Protein AF-0000000069625398 (afdb_homodimer)

Sequence (184 aa):
MGTFLSWNCRGIRSKLQDLKGLINIFNPVCIELEETFLSSTIPLKLRVRKDTATGSNHSGGVCILTSNLYPSTPLTLHTSLQAVAVQVHAELMGTFLSWNCRGIRSKLQDLKGLINIFNPVCIELEETFLSSTIPLKLRVRKDTATGSNHSGGVCILTSNLYPSTPLTLHTSLQAVAVQVHAEL

pLDDT: mean 90.36, std 9.61, range [57.0, 98.0]

Foldseek 3Di:
DFDEEEDADQACPVPVVVVVVVCVVRVGQKYKYKQNLDPDDDPDPWQDKDDDPDPRSRGIIITMDGDPVWDKHWDDDPDPDRDTDMDTDDPD/DFDEEEDADQACQVPVVVVVVVCVPRVGQKYKYKQNLDDDDDPDDWQDKDDDPDPRSRGIIITMDGDPVWDKHWDDDPDPDRDTDMDTDDPD

Solvent-accessible surface area (backbone atoms only — not comparable to full-atom values): 9993 Å² total; per-residue (Å²): 92,37,31,39,35,38,30,54,54,74,35,40,82,89,36,51,66,59,49,50,49,51,43,70,73,59,60,38,44,32,39,31,40,24,25,36,30,56,82,65,91,64,101,60,78,64,64,42,71,44,63,50,83,60,88,50,54,82,41,42,22,32,34,33,33,58,33,88,88,37,58,64,43,70,48,88,69,96,62,89,60,55,52,49,38,34,36,35,50,32,84,35,92,38,30,42,34,38,30,54,54,72,35,41,82,89,36,53,66,59,48,50,49,50,43,70,74,59,59,38,45,31,39,31,39,24,26,34,31,57,82,66,92,65,102,60,79,62,64,42,72,46,65,49,82,58,88,50,54,82,41,42,23,32,37,33,34,60,33,86,88,37,56,65,44,70,49,88,70,95,62,89,61,56,53,51,39,32,36,34,50,34,83,36

Radius of gyration: 14.89 Å; Cα contacts (8 Å, |Δi|>4): 451; chains: 2; bounding box: 36×39×36 Å

Organism: Araneus ventricosus (NCBI:txid182803)

Structure (mmCIF, N/CA/C/O backbone):
data_AF-0000000069625398-model_v1
#
loop_
_entity.id
_entity.type
_entity.pdbx_description
1 polymer 'Endonuclease/exonuclease/phosphatase domain-containing protein'
#
loop_
_atom_site.group_PDB
_atom_site.id
_atom_site.type_symbol
_atom_site.label_atom_id
_atom_site.label_alt_id
_atom_site.label_comp_id
_atom_site.l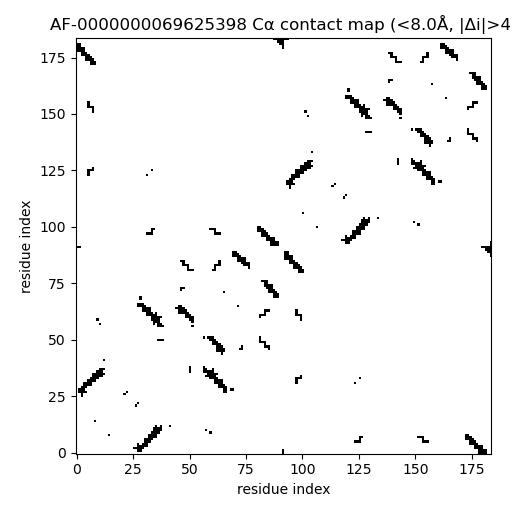abel_asym_id
_atom_site.label_entity_id
_atom_site.label_seq_id
_atom_site.pdbx_PDB_ins_code
_atom_site.Cartn_x
_atom_site.Cartn_y
_atom_site.Cartn_z
_atom_site.occupancy
_atom_site.B_iso_or_equiv
_atom_site.auth_seq_id
_atom_site.auth_comp_id
_atom_site.auth_asym_id
_atom_site.auth_atom_id
_atom_site.pdbx_PDB_model_num
ATOM 1 N N . MET A 1 1 ? 12.102 -14.094 -3.48 1 83.69 1 MET A N 1
ATOM 2 C CA . MET A 1 1 ? 11.492 -13.359 -2.375 1 83.69 1 MET A CA 1
ATOM 3 C C . MET A 1 1 ? 11.445 -11.859 -2.674 1 83.69 1 MET A C 1
ATOM 5 O O . MET A 1 1 ? 12.383 -11.312 -3.254 1 83.69 1 MET A O 1
ATOM 9 N N . GLY A 1 2 ? 10.242 -11.273 -2.502 1 91.56 2 GLY A N 1
ATOM 10 C CA . GLY A 1 2 ? 10.102 -9.859 -2.799 1 91.56 2 GLY A CA 1
ATOM 11 C C . GLY A 1 2 ? 9.555 -9.055 -1.636 1 91.56 2 GLY A C 1
ATOM 12 O O . GLY A 1 2 ? 8.68 -9.531 -0.905 1 91.56 2 GLY A O 1
ATOM 13 N N . THR A 1 3 ? 10.156 -7.879 -1.388 1 94.81 3 THR A N 1
ATOM 14 C CA . THR A 1 3 ? 9.719 -6.984 -0.323 1 94.81 3 THR A CA 1
ATOM 15 C C . THR A 1 3 ? 8.656 -6.016 -0.836 1 94.81 3 THR A C 1
ATOM 17 O O . THR A 1 3 ? 8.797 -5.441 -1.918 1 94.81 3 THR A O 1
ATOM 20 N N . PHE A 1 4 ? 7.629 -5.875 -0.03 1 95.94 4 PHE A N 1
ATOM 21 C CA . PHE A 1 4 ? 6.547 -4.945 -0.327 1 95.94 4 PHE A CA 1
ATOM 22 C C . PHE A 1 4 ? 6.316 -3.994 0.841 1 95.94 4 PHE A C 1
ATOM 24 O O . PHE A 1 4 ? 6.121 -4.434 1.977 1 95.94 4 PHE A O 1
ATOM 31 N N . LEU A 1 5 ? 6.316 -2.732 0.54 1 97.62 5 LEU A N 1
ATOM 32 C CA . LEU A 1 5 ? 6.277 -1.719 1.59 1 97.62 5 LEU A CA 1
ATOM 33 C C . LEU A 1 5 ? 5.062 -0.814 1.431 1 97.62 5 LEU A C 1
ATOM 35 O O . LEU A 1 5 ? 4.691 -0.456 0.31 1 97.62 5 LEU A O 1
ATOM 39 N N . SER A 1 6 ? 4.367 -0.478 2.51 1 97.5 6 SER A N 1
ATOM 40 C CA . SER A 1 6 ? 3.273 0.487 2.576 1 97.5 6 SER A CA 1
ATOM 41 C C . SER A 1 6 ? 3.623 1.657 3.488 1 97.5 6 SER A C 1
ATOM 43 O O . SER A 1 6 ? 4.133 1.46 4.594 1 97.5 6 SER A O 1
ATOM 45 N N . TRP A 1 7 ? 3.359 2.879 2.996 1 96.94 7 TRP A N 1
ATOM 46 C CA . TRP A 1 7 ? 3.711 4.055 3.783 1 96.94 7 TRP A CA 1
ATOM 47 C C . TRP A 1 7 ? 2.658 5.148 3.623 1 96.94 7 TRP A C 1
ATOM 49 O O . TRP A 1 7 ? 2.414 5.629 2.514 1 96.94 7 TRP A O 1
ATOM 59 N N . ASN A 1 8 ? 1.952 5.473 4.703 1 95.06 8 ASN A N 1
ATOM 60 C CA . A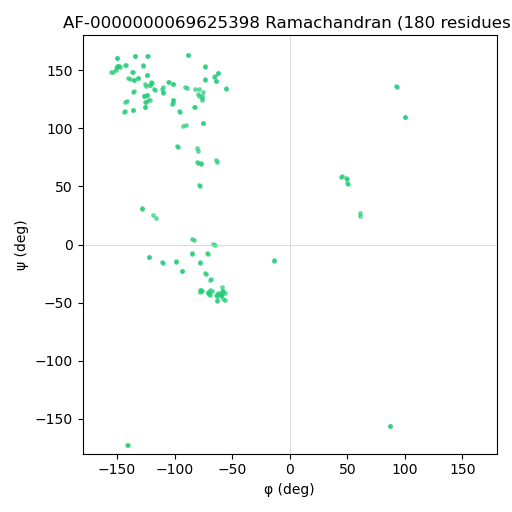SN A 1 8 ? 1.208 6.73 4.734 1 95.06 8 ASN A CA 1
ATOM 61 C C . ASN A 1 8 ? 2.133 7.926 4.945 1 95.06 8 ASN A C 1
ATOM 63 O O . ASN A 1 8 ? 2.51 8.227 6.078 1 95.06 8 ASN A O 1
ATOM 67 N N . CYS A 1 9 ? 2.389 8.664 3.912 1 95 9 CYS A N 1
ATOM 68 C CA . CYS A 1 9 ? 3.498 9.609 3.969 1 95 9 CYS A CA 1
ATOM 69 C C . CYS A 1 9 ? 3.002 11.016 4.289 1 95 9 CYS A C 1
ATOM 71 O O . CYS A 1 9 ? 3.793 11.891 4.641 1 95 9 CYS A O 1
ATOM 73 N N . ARG A 1 10 ? 1.76 11.32 4.199 1 91.38 10 ARG A N 1
ATOM 74 C CA . ARG A 1 10 ? 1.198 12.633 4.496 1 91.38 10 ARG A CA 1
ATOM 75 C C . ARG A 1 10 ? 1.977 13.734 3.787 1 91.38 10 ARG A C 1
ATOM 77 O O . ARG A 1 10 ? 2.41 14.703 4.418 1 91.38 10 ARG A O 1
ATOM 84 N N . GLY A 1 11 ? 2.045 13.602 2.57 1 93.31 11 GLY A N 1
ATOM 85 C CA . GLY A 1 11 ? 2.791 14.539 1.746 1 93.31 11 GLY A CA 1
ATOM 86 C C . GLY A 1 11 ? 4.16 14.023 1.346 1 93.31 11 GLY A C 1
ATOM 87 O O . GLY A 1 11 ? 5.102 14.062 2.143 1 93.31 11 GLY A O 1
ATOM 88 N N . ILE A 1 12 ? 4.375 13.695 0.084 1 94.81 12 ILE A N 1
ATOM 89 C CA . ILE A 1 12 ? 5.574 12.977 -0.331 1 94.81 12 ILE A CA 1
ATOM 90 C C . ILE A 1 12 ? 6.648 13.977 -0.764 1 94.81 12 ILE A C 1
ATOM 92 O O . ILE A 1 12 ? 7.844 13.672 -0.701 1 94.81 12 ILE A O 1
ATOM 96 N N . ARG A 1 13 ? 6.289 15.133 -1.139 1 93.12 13 ARG A N 1
ATOM 97 C CA . ARG A 1 13 ? 7.234 16.062 -1.732 1 93.12 13 ARG A CA 1
ATOM 98 C C . ARG A 1 13 ? 8.344 16.422 -0.747 1 93.12 13 ARG A C 1
ATOM 100 O O . ARG A 1 13 ? 9.5 16.562 -1.134 1 93.12 13 ARG A O 1
ATOM 107 N N . SER A 1 14 ? 7.977 16.641 0.436 1 93.56 14 SER A N 1
ATOM 108 C CA . SER A 1 14 ? 8.969 17.031 1.429 1 93.56 14 SER A CA 1
ATOM 109 C C . SER A 1 14 ? 9.688 15.828 2.016 1 93.56 14 SER A C 1
ATOM 111 O O . SER A 1 14 ? 10.531 15.977 2.9 1 93.56 14 SER A O 1
ATOM 113 N N . LYS A 1 15 ? 9.391 14.688 1.511 1 96.5 15 LYS A N 1
ATOM 114 C CA . LYS A 1 15 ? 9.906 13.484 2.15 1 96.5 15 LYS A CA 1
ATOM 115 C C . LYS A 1 15 ? 10.609 12.578 1.139 1 96.5 15 LYS A C 1
ATOM 117 O O . LYS A 1 15 ? 10.578 11.352 1.268 1 96.5 15 LYS A O 1
ATOM 122 N N . LEU A 1 16 ? 11.164 13.125 0.207 1 95.62 16 LEU A N 1
ATOM 123 C CA . LEU A 1 16 ? 11.812 12.367 -0.854 1 95.62 16 LEU A CA 1
ATOM 124 C C . LEU A 1 16 ? 13.062 11.672 -0.332 1 95.62 16 LEU A C 1
ATOM 126 O O . LEU A 1 16 ? 13.414 10.578 -0.794 1 95.62 16 LEU A O 1
ATOM 130 N N . GLN A 1 17 ? 13.688 12.289 0.643 1 96.94 17 GLN A N 1
ATOM 131 C CA . GLN A 1 17 ? 14.867 11.641 1.219 1 96.94 17 GLN A CA 1
ATOM 132 C C . GLN A 1 17 ? 14.469 10.414 2.031 1 96.94 17 GLN A C 1
ATOM 134 O O . GLN A 1 17 ? 15.172 9.398 2.01 1 96.94 17 GLN A O 1
ATOM 139 N N . ASP A 1 18 ? 13.438 10.531 2.746 1 97.44 18 ASP A N 1
ATOM 140 C CA . ASP A 1 18 ? 12.914 9.375 3.461 1 97.44 18 ASP A CA 1
ATOM 141 C C . ASP A 1 18 ? 12.57 8.242 2.494 1 97.44 18 ASP A C 1
ATOM 143 O O . ASP A 1 18 ? 12.883 7.078 2.76 1 97.44 18 ASP A O 1
ATOM 147 N N . LEU A 1 19 ? 12.023 8.602 1.406 1 97.19 19 LEU A N 1
ATOM 148 C CA . LEU A 1 19 ? 11.672 7.613 0.394 1 97.19 19 LEU A CA 1
ATOM 149 C C . LEU A 1 19 ? 12.914 6.914 -0.14 1 97.19 19 LEU A C 1
ATOM 151 O O . LEU A 1 19 ? 12.961 5.684 -0.216 1 97.19 19 LEU A O 1
ATOM 155 N N . LYS A 1 20 ? 13.82 7.703 -0.455 1 96.44 20 LYS A N 1
ATOM 156 C CA . LYS A 1 20 ? 15.07 7.141 -0.951 1 96.44 20 LYS A CA 1
ATOM 157 C C . LYS A 1 20 ? 15.703 6.211 0.08 1 96.44 20 LYS A C 1
ATOM 159 O O . LYS A 1 20 ? 16.25 5.16 -0.273 1 96.44 20 LYS A O 1
ATOM 164 N N . GLY A 1 21 ? 15.688 6.609 1.31 1 96.81 21 GLY A N 1
ATOM 165 C CA . GLY A 1 21 ? 16.188 5.758 2.377 1 96.81 21 GLY A CA 1
ATOM 166 C C . GLY A 1 21 ? 15.508 4.41 2.443 1 96.81 21 GLY A C 1
ATOM 167 O O . GLY A 1 21 ? 16.172 3.375 2.559 1 96.81 21 GLY A O 1
ATOM 168 N N . LEU A 1 22 ? 14.203 4.441 2.385 1 96.81 22 LEU A N 1
ATOM 169 C CA . LEU A 1 22 ? 13.438 3.201 2.406 1 96.81 22 LEU A CA 1
ATOM 170 C C . LEU A 1 22 ? 13.82 2.305 1.234 1 96.81 22 LEU A C 1
ATOM 172 O O . LEU A 1 22 ? 13.992 1.094 1.402 1 96.81 22 LEU A O 1
ATOM 176 N N . ILE A 1 23 ? 13.945 2.873 0.081 1 96.25 23 ILE A N 1
ATOM 177 C CA . ILE A 1 23 ? 14.281 2.123 -1.124 1 96.25 23 ILE A CA 1
ATOM 178 C C . ILE A 1 23 ? 15.672 1.501 -0.975 1 96.25 23 ILE A C 1
ATOM 180 O O . ILE A 1 23 ? 15.867 0.32 -1.272 1 96.25 23 ILE A O 1
ATOM 184 N N . ASN A 1 24 ? 16.531 2.275 -0.497 1 96.38 24 ASN A N 1
ATOM 185 C CA . ASN A 1 24 ? 17.922 1.81 -0.386 1 96.38 24 ASN A CA 1
ATOM 186 C C . ASN A 1 24 ? 18.047 0.7 0.653 1 96.38 24 ASN A C 1
ATOM 188 O O . ASN A 1 24 ? 18.812 -0.245 0.462 1 96.38 24 ASN A O 1
ATOM 192 N N . ILE A 1 25 ? 17.375 0.826 1.71 1 95.88 25 ILE A N 1
ATOM 193 C CA . ILE A 1 25 ? 17.516 -0.106 2.824 1 95.88 25 ILE A CA 1
ATOM 194 C C . ILE A 1 25 ? 16.797 -1.408 2.504 1 95.88 25 ILE A C 1
ATOM 196 O O . ILE A 1 25 ? 17.312 -2.498 2.771 1 95.88 25 ILE A O 1
ATOM 200 N N . PHE A 1 26 ? 15.656 -1.334 1.896 1 95.5 26 PHE A N 1
ATOM 201 C CA . PHE A 1 26 ? 14.805 -2.518 1.825 1 95.5 26 PHE A CA 1
ATOM 202 C C . PHE A 1 26 ? 14.742 -3.053 0.399 1 95.5 26 PHE A C 1
ATOM 204 O O . PHE A 1 26 ? 14.297 -4.18 0.173 1 95.5 26 PHE A O 1
ATOM 211 N N . ASN A 1 27 ? 15.141 -2.299 -0.61 1 95 27 ASN A N 1
ATOM 212 C CA . ASN A 1 27 ? 15.109 -2.686 -2.016 1 95 27 ASN A CA 1
ATOM 213 C C . ASN A 1 27 ? 13.789 -3.35 -2.389 1 95 27 ASN A C 1
ATOM 215 O O . ASN A 1 27 ? 13.773 -4.469 -2.906 1 95 27 ASN A O 1
ATOM 219 N N . PRO A 1 28 ? 12.719 -2.641 -2.191 1 96 28 PRO A N 1
ATOM 220 C CA . PRO A 1 28 ? 11.406 -3.273 -2.369 1 96 28 PRO A CA 1
ATOM 221 C C . PRO A 1 28 ? 11.055 -3.504 -3.836 1 96 28 PRO A C 1
ATOM 223 O O . PRO A 1 28 ? 11.523 -2.768 -4.711 1 96 28 PRO A O 1
ATOM 226 N N . VAL A 1 29 ? 10.234 -4.527 -4.004 1 94.31 29 VAL A N 1
ATOM 227 C CA . VAL A 1 29 ? 9.641 -4.754 -5.316 1 94.31 29 VAL A CA 1
ATOM 228 C C . VAL A 1 29 ? 8.641 -3.643 -5.629 1 94.31 29 VAL A C 1
ATOM 230 O O . VAL A 1 29 ? 8.641 -3.092 -6.73 1 94.31 29 VAL A O 1
ATOM 233 N N . CYS A 1 30 ? 7.832 -3.322 -4.59 1 94.69 30 CYS A N 1
ATOM 234 C CA . CYS A 1 30 ? 6.816 -2.279 -4.688 1 94.69 30 CYS A CA 1
ATOM 235 C C . CYS A 1 30 ? 6.773 -1.438 -3.418 1 94.69 30 CYS A C 1
ATOM 237 O O . CYS A 1 30 ? 6.934 -1.964 -2.314 1 94.69 30 CYS A O 1
ATOM 239 N N . ILE A 1 31 ? 6.559 -0.188 -3.598 1 97.19 31 ILE A N 1
ATOM 240 C CA . ILE A 1 31 ? 6.219 0.705 -2.494 1 97.19 31 ILE A CA 1
ATOM 241 C C . ILE A 1 31 ? 4.875 1.373 -2.768 1 97.19 31 ILE A C 1
ATOM 243 O O . ILE A 1 31 ? 4.68 1.985 -3.82 1 97.19 31 ILE A O 1
ATOM 247 N N . GLU A 1 32 ? 4.016 1.211 -1.852 1 97.12 32 GLU A N 1
ATOM 248 C CA . GLU A 1 32 ? 2.717 1.87 -1.925 1 97.12 32 GLU A CA 1
ATOM 249 C C . GLU A 1 32 ? 2.666 3.094 -1.015 1 97.12 32 GLU A C 1
ATOM 251 O O . GLU A 1 32 ? 2.889 2.984 0.193 1 97.12 32 GLU A O 1
ATOM 256 N N . LEU A 1 33 ? 2.418 4.188 -1.577 1 96.19 33 LEU A N 1
ATOM 257 C CA . LEU A 1 33 ? 2.35 5.453 -0.854 1 96.19 33 LEU A CA 1
ATOM 258 C C . LEU A 1 33 ? 0.916 5.969 -0.792 1 96.19 33 LEU A C 1
ATOM 260 O O . LEU A 1 33 ? 0.193 5.926 -1.79 1 96.19 33 LEU A O 1
ATOM 264 N N . GLU A 1 34 ? 0.512 6.41 0.328 1 93.88 34 GLU A N 1
ATOM 265 C CA . GLU A 1 34 ? -0.788 7.059 0.485 1 93.88 34 GLU A CA 1
ATOM 266 C C . GLU A 1 34 ? -0.644 8.453 1.091 1 93.88 34 GLU A C 1
ATOM 268 O O . GLU A 1 34 ? 0.386 8.766 1.688 1 93.88 34 GLU A O 1
ATOM 273 N N . GLU A 1 35 ? -1.723 9.281 0.929 1 92.19 35 GLU A N 1
ATOM 274 C CA . GLU A 1 35 ? -1.695 10.703 1.274 1 92.19 35 GLU A CA 1
ATOM 275 C C . GLU A 1 35 ? -0.484 11.398 0.659 1 92.19 35 GLU A C 1
ATOM 277 O O . GLU A 1 35 ? 0.277 12.062 1.36 1 92.19 35 GLU A O 1
ATOM 282 N N . THR A 1 36 ? -0.359 11.211 -0.577 1 93.25 36 THR A N 1
ATOM 283 C CA . THR A 1 36 ? 0.788 11.781 -1.274 1 93.25 36 THR A CA 1
ATOM 284 C C . THR A 1 36 ? 0.64 13.289 -1.411 1 93.25 36 THR A C 1
ATOM 286 O O . THR A 1 36 ? 1.635 14.008 -1.533 1 93.25 36 THR A O 1
ATOM 289 N N . PHE A 1 37 ? -0.609 13.812 -1.398 1 90.25 37 PHE A N 1
ATOM 290 C CA . PHE A 1 37 ? -0.948 15.227 -1.514 1 90.25 37 PHE A CA 1
ATOM 291 C C . PHE A 1 37 ? -0.463 15.789 -2.844 1 90.25 37 PHE A C 1
ATOM 293 O O . PHE A 1 37 ? -0.166 16.984 -2.945 1 90.25 37 PHE A O 1
ATOM 300 N N . LEU A 1 38 ? -0.334 14.898 -3.779 1 87.81 38 LEU A N 1
ATOM 301 C CA . LEU A 1 38 ? 0.169 15.336 -5.078 1 87.81 38 LEU A CA 1
ATOM 302 C C . LEU A 1 38 ? -0.934 16 -5.891 1 87.81 38 LEU A C 1
ATOM 304 O O . LEU A 1 38 ? -2.086 15.562 -5.863 1 87.81 38 LEU A O 1
ATOM 308 N N . SER A 1 39 ? -0.653 17.125 -6.477 1 81.56 39 SER A N 1
ATOM 309 C CA . SER A 1 39 ? -1.566 17.797 -7.395 1 81.56 39 SER A CA 1
ATOM 310 C C . SER A 1 39 ? -0.921 18.016 -8.758 1 81.56 39 SER A C 1
ATOM 312 O O . SER A 1 39 ? -1.577 18.469 -9.695 1 81.56 39 SER A O 1
ATOM 314 N N . SER A 1 40 ? 0.321 17.781 -8.797 1 81.88 40 SER A N 1
ATOM 315 C CA . SER A 1 40 ? 1.076 17.969 -10.031 1 81.88 40 SER A CA 1
ATOM 316 C C . SER A 1 40 ? 2.131 16.875 -10.203 1 81.88 40 SER A C 1
ATOM 318 O O . SER A 1 40 ? 2.178 15.922 -9.43 1 81.88 40 SER A O 1
ATOM 320 N N . THR A 1 41 ? 2.943 17.125 -11.242 1 82 41 THR A N 1
ATOM 321 C CA . THR A 1 41 ? 3.984 16.141 -11.547 1 82 41 THR A CA 1
ATOM 322 C C . THR A 1 41 ? 5.105 16.219 -10.516 1 82 41 THR A C 1
ATOM 324 O O . THR A 1 41 ? 5.344 17.266 -9.922 1 82 41 THR A O 1
ATOM 327 N N . ILE A 1 42 ? 5.559 15.047 -10.219 1 84.38 42 ILE A N 1
ATOM 328 C CA . ILE A 1 42 ? 6.727 14.922 -9.352 1 84.38 42 ILE A CA 1
ATOM 329 C C . ILE A 1 42 ? 7.773 14.039 -10.023 1 84.38 42 ILE A C 1
ATOM 331 O O . ILE A 1 42 ? 7.441 13.203 -10.867 1 84.38 42 ILE A O 1
ATOM 335 N N . PRO A 1 43 ? 9.047 14.258 -9.648 1 84.25 43 PRO A N 1
ATOM 336 C CA . PRO A 1 43 ? 10.109 13.453 -10.266 1 84.25 43 PRO A CA 1
ATOM 337 C C . PRO A 1 43 ? 10.195 12.047 -9.68 1 84.25 43 PRO A C 1
ATOM 339 O O . PRO A 1 43 ? 11.25 11.656 -9.172 1 84.25 43 PRO A O 1
ATOM 342 N N . LEU A 1 44 ? 9.211 11.383 -9.594 1 87.69 44 LEU A N 1
ATOM 343 C CA . LEU A 1 44 ? 9.156 9.984 -9.195 1 87.69 44 LEU A CA 1
ATOM 344 C C . LEU A 1 44 ? 8.57 9.125 -10.312 1 87.69 44 LEU A C 1
ATOM 346 O O . LEU A 1 44 ? 7.703 9.578 -11.055 1 87.69 44 LEU A O 1
ATOM 350 N N . LYS A 1 45 ? 9.211 7.949 -10.469 1 88.31 45 LYS A N 1
ATOM 351 C CA . LYS A 1 45 ? 8.656 7.004 -11.43 1 88.31 45 LYS A CA 1
ATOM 352 C C . LYS A 1 45 ? 7.465 6.25 -10.844 1 88.31 45 LYS A C 1
ATOM 354 O O . LYS A 1 45 ? 7.598 5.105 -10.414 1 88.31 45 LYS A O 1
ATOM 359 N N . LEU A 1 46 ? 6.367 6.938 -10.891 1 89.81 46 LEU A N 1
ATOM 360 C CA . LEU A 1 46 ? 5.141 6.328 -10.391 1 89.81 46 LEU A CA 1
ATOM 361 C C . LEU A 1 46 ? 4.551 5.367 -11.414 1 89.81 46 LEU A C 1
ATOM 363 O O . LEU A 1 46 ? 4.328 5.746 -12.57 1 89.81 46 LEU A O 1
ATOM 367 N N . ARG A 1 47 ? 4.297 4.188 -10.977 1 93.44 47 ARG A N 1
ATOM 368 C CA . ARG A 1 47 ? 3.725 3.203 -11.883 1 93.44 47 ARG A CA 1
ATOM 369 C C . ARG A 1 47 ? 2.232 3.449 -12.086 1 93.44 47 ARG A C 1
ATOM 371 O O . ARG A 1 47 ? 1.717 3.291 -13.195 1 93.44 47 ARG A O 1
ATOM 378 N N . VAL A 1 48 ? 1.601 3.799 -11.039 1 96.31 48 VAL A N 1
ATOM 379 C CA . VAL A 1 48 ? 0.184 4.148 -11.062 1 96.31 48 VAL A CA 1
ATOM 380 C C . VAL A 1 48 ? -0.14 5.07 -9.891 1 96.31 48 VAL A C 1
ATOM 382 O O . VAL A 1 48 ? 0.509 5 -8.844 1 96.31 48 VAL A O 1
ATOM 385 N N . ARG A 1 49 ? -1.087 5.93 -10.133 1 93.75 49 ARG A N 1
ATOM 386 C CA . ARG A 1 49 ? -1.485 6.852 -9.07 1 93.75 49 ARG A CA 1
ATOM 387 C C . ARG A 1 49 ? -2.951 7.246 -9.211 1 93.75 49 ARG A C 1
ATOM 389 O O . ARG A 1 49 ? -3.521 7.16 -10.305 1 93.75 49 ARG A O 1
ATOM 396 N N . LYS A 1 50 ? -3.549 7.547 -8.18 1 93.5 50 LYS A N 1
ATOM 397 C CA . LYS A 1 50 ? -4.883 8.133 -8.109 1 93.5 50 LYS A CA 1
ATOM 398 C C . LYS A 1 50 ? -4.926 9.273 -7.09 1 93.5 50 LYS A C 1
ATOM 400 O O . LYS A 1 50 ? -4.742 9.047 -5.891 1 93.5 50 LYS A O 1
ATOM 405 N N . ASP A 1 51 ? -5.191 10.469 -7.656 1 89.44 51 ASP A N 1
ATOM 406 C CA . ASP A 1 51 ? -5.238 11.656 -6.805 1 89.44 51 ASP A CA 1
ATOM 407 C C . ASP A 1 51 ? -6.645 11.875 -6.246 1 89.44 51 ASP A C 1
ATOM 409 O O . ASP A 1 51 ? -7.609 11.266 -6.723 1 89.44 51 ASP A O 1
ATOM 413 N N . THR A 1 52 ? -6.68 12.734 -5.16 1 82.81 52 THR A N 1
ATOM 414 C CA . THR A 1 52 ? -7.996 13.125 -4.664 1 82.81 52 THR A CA 1
ATOM 415 C C . THR A 1 52 ? -8.625 14.172 -5.586 1 82.81 52 THR A C 1
ATOM 417 O O . THR A 1 52 ? -7.926 14.984 -6.18 1 82.81 52 THR A O 1
ATOM 420 N N . ALA A 1 53 ? -9.875 13.781 -5.996 1 69.94 53 ALA A N 1
ATOM 421 C CA . ALA A 1 53 ? -10.578 14.719 -6.871 1 69.94 53 ALA A CA 1
ATOM 422 C C . ALA A 1 53 ? -10.703 16.094 -6.215 1 69.94 53 ALA A C 1
ATOM 424 O O . ALA A 1 53 ? -10.734 17.109 -6.902 1 69.94 53 ALA A O 1
ATOM 425 N N . THR A 1 54 ? -11.023 15.984 -4.918 1 59.97 54 THR A N 1
ATOM 426 C CA . THR A 1 54 ? -11.492 17.266 -4.391 1 59.97 54 THR A CA 1
ATOM 427 C C . THR A 1 54 ? -10.328 18.219 -4.164 1 59.97 54 THR A C 1
ATOM 429 O O . THR A 1 54 ? -9.188 17.781 -3.975 1 59.97 54 THR A O 1
ATOM 432 N N . GLY A 1 55 ? -10.422 19.359 -4.605 1 57 55 GLY A N 1
ATOM 433 C CA . GLY A 1 55 ? -9.727 20.641 -4.496 1 57 55 GLY A CA 1
ATOM 434 C C . GLY A 1 55 ? -8.75 20.688 -3.34 1 57 55 GLY A C 1
ATOM 435 O O . GLY A 1 55 ? -8.031 21.672 -3.174 1 57 55 GLY A O 1
ATOM 436 N N . SER A 1 56 ? -8.922 19.656 -2.422 1 61.06 56 SER A N 1
ATOM 437 C CA . SER A 1 56 ? -7.965 19.875 -1.34 1 61.06 56 SER A CA 1
ATOM 438 C C . SER A 1 56 ? -6.664 19.125 -1.597 1 61.06 56 SER A C 1
ATOM 440 O O . SER A 1 56 ? -6.621 17.891 -1.486 1 61.06 56 SER A O 1
ATOM 442 N N . ASN A 1 57 ? -5.684 19.781 -2.021 1 63.22 57 ASN A N 1
ATOM 443 C CA . ASN A 1 57 ? -4.359 19.281 -2.373 1 63.22 57 ASN A CA 1
ATOM 444 C C . ASN A 1 57 ? -3.609 18.766 -1.147 1 63.22 57 ASN A C 1
ATOM 446 O O . ASN A 1 57 ? -2.504 18.234 -1.267 1 63.22 57 ASN A O 1
ATOM 450 N N . HIS A 1 58 ? -4.281 18.859 -0.02 1 72.06 58 HIS A N 1
ATOM 451 C CA . HIS A 1 58 ? -3.6 18.422 1.194 1 72.06 58 HIS A CA 1
ATOM 452 C C . HIS A 1 58 ? -4.312 17.219 1.823 1 72.06 58 HIS A C 1
ATOM 454 O O . HIS A 1 58 ? -4.414 17.141 3.049 1 72.06 58 HIS A O 1
ATOM 460 N N . SER A 1 59 ? -4.996 16.625 0.884 1 77.12 59 SER A N 1
ATOM 461 C CA . SER A 1 59 ? -5.676 15.461 1.449 1 77.12 59 SER A CA 1
ATOM 462 C C . SER A 1 59 ? -5.664 14.289 0.477 1 77.12 59 SER A C 1
ATOM 464 O O . SER A 1 59 ? -5.809 14.477 -0.733 1 77.12 59 SER A O 1
ATOM 466 N N . GLY A 1 60 ? -5.16 13.219 0.913 1 86.25 60 GLY A N 1
ATOM 467 C CA . GLY A 1 60 ? -5.363 11.969 0.198 1 86.25 60 GLY A CA 1
ATOM 468 C C . GLY A 1 60 ? -4.328 11.734 -0.889 1 86.25 60 GLY A C 1
ATOM 469 O O . GLY A 1 60 ? -3.17 12.125 -0.748 1 86.25 60 GLY A O 1
ATOM 470 N N . GLY A 1 61 ? -4.719 10.883 -1.918 1 92.44 61 GLY A N 1
ATOM 471 C CA . GLY A 1 61 ? -3.842 10.453 -2.998 1 92.44 61 GLY A CA 1
ATOM 472 C C . GLY A 1 61 ? -3.123 9.148 -2.701 1 92.44 61 GLY A C 1
ATOM 473 O O . GLY A 1 61 ? -2.65 8.938 -1.584 1 92.44 61 GLY A O 1
ATOM 474 N N . VAL A 1 62 ? -3.088 8.281 -3.701 1 95.38 62 VAL A N 1
ATOM 475 C CA . VAL A 1 62 ? -2.416 6.996 -3.586 1 95.38 62 VAL A CA 1
ATOM 476 C C . VAL A 1 62 ? -1.584 6.73 -4.84 1 95.38 62 VAL A C 1
ATOM 478 O O . VAL A 1 62 ? -1.962 7.145 -5.941 1 95.38 62 VAL A O 1
ATOM 481 N N . CYS A 1 63 ? -0.398 6.133 -4.621 1 96.06 63 CYS A N 1
ATOM 482 C CA . CYS A 1 63 ? 0.391 5.723 -5.777 1 96.06 63 CYS A CA 1
ATOM 483 C C . CYS A 1 63 ? 1.242 4.5 -5.453 1 96.06 63 CYS A C 1
ATOM 485 O O . CYS A 1 63 ? 1.423 4.156 -4.285 1 96.06 63 CYS A O 1
ATOM 487 N N . ILE A 1 64 ? 1.66 3.844 -6.492 1 97.56 64 ILE A N 1
ATOM 488 C CA . ILE A 1 64 ? 2.553 2.695 -6.371 1 97.56 64 ILE A CA 1
ATOM 489 C C . ILE A 1 64 ? 3.809 2.932 -7.207 1 97.56 64 ILE A C 1
ATOM 491 O O . ILE A 1 64 ? 3.721 3.324 -8.375 1 97.56 64 ILE A O 1
ATOM 495 N N . LEU A 1 65 ? 4.898 2.748 -6.559 1 96.81 65 LEU A N 1
ATOM 496 C CA . LEU A 1 65 ? 6.176 2.629 -7.258 1 96.81 65 LEU A CA 1
ATOM 497 C C . LEU A 1 65 ? 6.605 1.17 -7.355 1 96.81 65 LEU A C 1
ATOM 499 O O . LEU A 1 65 ? 6.461 0.409 -6.395 1 96.81 65 LEU A O 1
ATOM 503 N N . THR A 1 66 ? 7.121 0.794 -8.508 1 95.69 66 THR A N 1
ATOM 504 C CA . THR A 1 66 ? 7.637 -0.559 -8.672 1 95.69 66 THR A CA 1
ATOM 505 C C . THR A 1 66 ? 9.094 -0.527 -9.133 1 95.69 66 THR A C 1
ATOM 507 O O . THR A 1 66 ? 9.492 0.358 -9.891 1 95.69 66 THR A O 1
ATOM 510 N N . SER A 1 67 ? 9.805 -1.541 -8.633 1 94.5 67 SER A N 1
ATOM 511 C CA . SER A 1 67 ? 11.188 -1.689 -9.07 1 94.5 67 SER A CA 1
ATOM 512 C C . SER A 1 67 ? 11.266 -1.988 -10.562 1 94.5 67 SER A C 1
ATOM 514 O O . SER A 1 67 ? 10.477 -2.785 -11.086 1 94.5 67 SER A O 1
ATOM 516 N N . ASN A 1 68 ? 12.273 -1.376 -11.211 1 91.38 68 ASN A N 1
ATOM 517 C CA . ASN A 1 68 ? 12.484 -1.604 -12.633 1 91.38 68 ASN A CA 1
ATOM 518 C C . ASN A 1 68 ? 13.031 -3.002 -12.906 1 91.38 68 ASN A C 1
ATOM 520 O O . ASN A 1 68 ? 13.055 -3.457 -14.047 1 91.38 68 ASN A O 1
ATOM 524 N N . LEU A 1 69 ? 13.336 -3.656 -11.883 1 89.88 69 LEU A N 1
ATOM 525 C CA . LEU A 1 69 ? 13.883 -5 -12.031 1 89.88 69 LEU A CA 1
ATOM 526 C C . LEU A 1 69 ? 12.781 -6.008 -12.328 1 89.88 69 LEU A C 1
ATOM 528 O O . LEU A 1 69 ? 13.055 -7.129 -12.766 1 89.88 69 LEU A O 1
ATOM 532 N N . TYR A 1 70 ? 11.562 -5.555 -12.078 1 89 70 TYR A N 1
ATOM 533 C CA . TYR A 1 70 ? 10.43 -6.461 -12.258 1 89 70 TYR A CA 1
ATOM 534 C C . TYR A 1 70 ? 9.383 -5.855 -13.188 1 89 70 TYR A C 1
ATOM 536 O O . TYR A 1 70 ? 8.828 -4.793 -12.898 1 89 70 TYR A O 1
ATOM 544 N N . PRO A 1 71 ? 9.195 -6.594 -14.32 1 92.06 71 PRO A N 1
ATOM 545 C CA . PRO A 1 71 ? 8.117 -6.09 -15.172 1 92.06 71 PRO A CA 1
ATOM 546 C C . PRO A 1 71 ? 6.789 -5.973 -14.43 1 92.06 71 PRO A C 1
ATOM 548 O O . PRO A 1 71 ? 6.461 -6.832 -13.602 1 92.06 71 PRO A O 1
ATOM 551 N N . SER A 1 72 ? 6.145 -4.859 -14.617 1 94.25 72 SER A N 1
ATOM 552 C CA . SER A 1 72 ? 4.855 -4.637 -13.969 1 94.25 72 SER A CA 1
ATOM 553 C C . SER A 1 72 ? 3.895 -3.891 -14.891 1 94.25 72 SER A C 1
ATOM 555 O O . SER A 1 72 ? 4.328 -3.184 -15.805 1 94.25 72 SER A O 1
ATOM 557 N N . THR A 1 73 ? 2.623 -4.078 -14.672 1 95.38 73 THR A N 1
ATOM 558 C CA . THR A 1 73 ? 1.577 -3.42 -15.445 1 95.38 73 THR A CA 1
ATOM 559 C C . THR A 1 73 ? 0.477 -2.893 -14.531 1 95.38 73 THR A C 1
ATOM 561 O O . THR A 1 73 ? -0.008 -3.611 -13.648 1 95.38 73 THR A O 1
ATOM 564 N N . PRO A 1 74 ? 0.123 -1.637 -14.758 1 96.75 74 PRO A N 1
ATOM 565 C CA . PRO A 1 74 ? -1.016 -1.146 -13.977 1 96.75 74 PRO A CA 1
ATOM 566 C C . PRO A 1 74 ? -2.318 -1.863 -14.32 1 96.75 74 PRO A C 1
ATOM 568 O O . PRO A 1 74 ? -2.543 -2.225 -15.477 1 96.75 74 PRO A O 1
ATOM 571 N N . LEU A 1 75 ? -3.107 -2.035 -13.32 1 96.88 75 LEU A N 1
ATOM 572 C CA . LEU A 1 75 ? -4.445 -2.574 -13.531 1 96.88 75 LEU A CA 1
ATOM 573 C C . LEU A 1 75 ? -5.5 -1.48 -13.398 1 96.88 75 LEU A C 1
ATOM 575 O O . LEU A 1 75 ? -5.395 -0.614 -12.531 1 96.88 75 LEU A O 1
ATOM 579 N N . THR A 1 76 ? -6.473 -1.537 -14.258 1 95.19 76 THR A N 1
ATOM 580 C CA . THR A 1 76 ? -7.594 -0.61 -14.148 1 95.19 76 THR A CA 1
ATOM 581 C C . THR A 1 76 ? -8.617 -1.121 -13.141 1 95.19 76 THR A C 1
ATOM 583 O O . THR A 1 76 ? -9.133 -2.232 -13.281 1 95.19 76 THR A O 1
ATOM 586 N N . LEU A 1 77 ? -8.766 -0.257 -12.109 1 94.88 77 LEU A N 1
ATOM 587 C CA . LEU A 1 77 ? -9.805 -0.584 -11.148 1 94.88 77 LEU A CA 1
ATOM 588 C C . LEU A 1 77 ? -11.094 0.165 -11.469 1 94.88 77 LEU A C 1
ATOM 590 O O . LEU A 1 77 ? -11.078 1.384 -11.656 1 94.88 77 LEU A O 1
ATOM 594 N N . HIS A 1 78 ? -12.148 -0.458 -11.82 1 93.81 78 HIS A 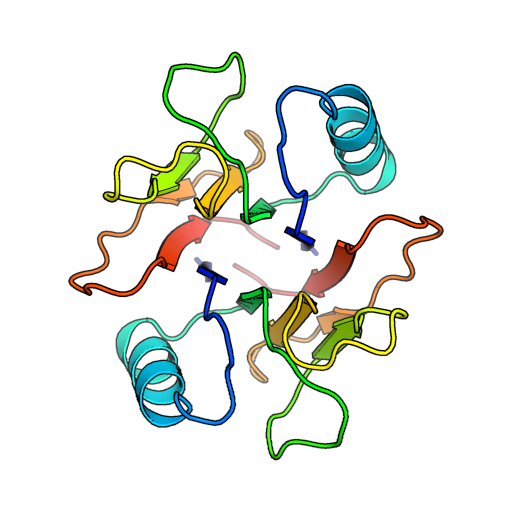N 1
ATOM 595 C CA . HIS A 1 78 ? -13.438 0.195 -12.016 1 93.81 78 HIS A CA 1
ATOM 596 C C . HIS A 1 78 ? -14.148 0.429 -10.688 1 93.81 78 HIS A C 1
ATOM 598 O O . HIS A 1 78 ? -15.148 -0.228 -10.391 1 93.81 78 HIS A O 1
ATOM 604 N N . THR A 1 79 ? -13.57 1.38 -9.945 1 94.5 79 THR A N 1
ATOM 605 C CA . THR A 1 79 ? -14.109 1.667 -8.625 1 94.5 79 THR A CA 1
ATOM 606 C C . THR A 1 79 ? -13.922 3.141 -8.273 1 94.5 79 THR A C 1
ATOM 608 O O . THR A 1 79 ? -13 3.789 -8.766 1 94.5 79 THR A O 1
ATOM 611 N N . SER A 1 80 ? -14.797 3.621 -7.422 1 92.44 80 SER A N 1
ATOM 612 C CA . SER A 1 80 ? -14.656 4.992 -6.945 1 92.44 80 SER A CA 1
ATOM 613 C C . SER A 1 80 ? -13.703 5.062 -5.754 1 92.44 80 SER A C 1
ATOM 615 O O . SER A 1 80 ? -13.352 6.152 -5.297 1 92.44 80 SER A O 1
ATOM 617 N N . LEU A 1 81 ? -13.297 3.986 -5.234 1 94.56 81 LEU A N 1
ATOM 618 C CA . LEU A 1 81 ? -12.383 3.943 -4.098 1 94.56 81 LEU A CA 1
ATOM 619 C C . LEU A 1 81 ? -11.039 4.57 -4.461 1 94.56 81 LEU A C 1
ATOM 621 O O . LEU A 1 81 ? -10.617 4.52 -5.617 1 94.56 81 LEU A O 1
ATOM 625 N N . GLN A 1 82 ? -10.461 5.145 -3.52 1 94.25 82 GLN A N 1
ATOM 626 C CA . GLN A 1 82 ? -9.102 5.621 -3.744 1 94.25 82 GLN A CA 1
ATOM 627 C C . GLN A 1 82 ? -8.102 4.469 -3.693 1 94.25 82 GLN A C 1
ATOM 629 O O . GLN A 1 82 ? -7.309 4.367 -2.754 1 94.25 82 GLN A O 1
ATOM 634 N N . ALA A 1 83 ? -8.18 3.656 -4.703 1 97 83 ALA A N 1
ATOM 635 C CA . ALA A 1 83 ? -7.391 2.43 -4.789 1 97 83 ALA A CA 1
ATOM 636 C C . ALA A 1 83 ? -6.723 2.303 -6.152 1 97 83 ALA A C 1
ATOM 638 O O . ALA A 1 83 ? -7.281 2.73 -7.168 1 97 83 ALA A O 1
ATOM 639 N N . VAL A 1 84 ? -5.52 1.777 -6.129 1 98 84 VAL A N 1
ATOM 640 C CA . VAL A 1 84 ? -4.797 1.461 -7.355 1 98 84 VAL A CA 1
ATOM 641 C C . VAL A 1 84 ? -4.176 0.069 -7.246 1 98 84 VAL A C 1
ATOM 643 O O . VAL A 1 84 ? -4.062 -0.482 -6.148 1 98 84 VAL A O 1
ATOM 646 N N . ALA A 1 85 ? -3.814 -0.494 -8.422 1 97.94 85 ALA A N 1
ATOM 647 C CA . ALA A 1 85 ? -3.254 -1.844 -8.414 1 97.94 85 ALA A CA 1
ATOM 648 C C . ALA A 1 85 ? -2.266 -2.031 -9.562 1 97.94 85 ALA A C 1
ATOM 650 O O . ALA A 1 85 ? -2.371 -1.367 -10.594 1 97.94 85 ALA A O 1
ATOM 651 N N . VAL A 1 86 ? -1.363 -2.936 -9.32 1 97 86 VAL A N 1
ATOM 652 C CA . VAL A 1 86 ? -0.4 -3.33 -10.336 1 97 86 VAL A CA 1
ATOM 653 C C . VAL A 1 86 ? -0.247 -4.852 -10.344 1 97 86 VAL A C 1
ATOM 655 O O . VAL A 1 86 ? -0.457 -5.504 -9.32 1 97 86 VAL A O 1
ATOM 658 N N . GLN A 1 87 ? 0.018 -5.324 -11.523 1 95.25 87 GLN A N 1
ATOM 659 C CA . GLN A 1 87 ? 0.458 -6.707 -11.68 1 95.25 87 GLN A CA 1
ATOM 660 C C . GLN A 1 87 ? 1.97 -6.781 -11.875 1 95.25 87 GLN A C 1
ATOM 662 O O . GLN A 1 87 ? 2.521 -6.109 -12.75 1 95.25 87 GLN A O 1
ATOM 667 N N . VAL A 1 88 ? 2.592 -7.551 -11.016 1 92.69 88 VAL A N 1
ATOM 668 C CA . VAL A 1 88 ? 4.043 -7.699 -11.094 1 92.69 88 VAL A CA 1
ATOM 669 C C . VAL A 1 88 ? 4.395 -9.109 -11.562 1 92.69 88 VAL A C 1
ATOM 671 O O . VAL A 1 88 ? 3.822 -10.086 -11.086 1 92.69 88 VAL A O 1
ATOM 674 N N . HIS A 1 89 ? 5.309 -9.102 -12.625 1 86.94 89 HIS A N 1
ATOM 675 C CA . HIS A 1 89 ? 5.848 -10.367 -13.109 1 86.94 89 HIS A CA 1
ATOM 676 C C . HIS A 1 89 ? 7.211 -10.664 -12.492 1 86.94 89 HIS A C 1
ATOM 678 O O . HIS A 1 89 ? 8.219 -10.086 -12.906 1 86.94 89 HIS A O 1
ATOM 684 N N . ALA A 1 90 ? 7.203 -11.211 -11.336 1 73.56 90 ALA A N 1
ATOM 685 C CA . ALA A 1 90 ? 8.477 -11.5 -10.688 1 73.56 90 ALA A CA 1
ATOM 686 C C . ALA A 1 90 ? 8.586 -12.969 -10.305 1 73.56 90 ALA A C 1
ATOM 688 O O . ALA A 1 90 ? 7.586 -13.602 -9.945 1 73.56 90 ALA A O 1
ATOM 689 N N . GLU A 1 91 ? 9.625 -13.625 -10.82 1 66.44 91 GLU A N 1
ATOM 690 C CA . GLU A 1 91 ? 9.969 -14.906 -10.188 1 66.44 91 GLU A CA 1
ATOM 691 C C . GLU A 1 91 ? 10.383 -14.711 -8.734 1 66.44 91 GLU A C 1
ATOM 693 O O . GLU A 1 91 ? 11.516 -14.312 -8.453 1 66.44 91 GLU A O 1
ATOM 698 N N . LEU A 1 92 ? 9.438 -14.398 -7.949 1 60.16 92 LEU A N 1
ATOM 699 C CA . LEU A 1 92 ? 9.828 -14.125 -6.57 1 60.16 92 LEU A CA 1
ATOM 700 C C . LEU A 1 92 ? 9.93 -15.414 -5.766 1 60.16 92 LEU A C 1
ATOM 702 O O . LEU A 1 92 ? 9.234 -16.391 -6.055 1 60.16 92 LEU A O 1
ATOM 706 N N . MET B 1 1 ? 2.84 -14.352 -11.867 1 83.94 1 MET B N 1
ATOM 707 C CA . MET B 1 1 ? 2.357 -12.977 -11.844 1 83.94 1 MET B CA 1
ATOM 708 C C . MET B 1 1 ? 1.507 -12.719 -10.602 1 83.94 1 MET B C 1
ATOM 710 O O . MET B 1 1 ? 0.739 -13.586 -10.18 1 83.94 1 MET B O 1
ATOM 714 N N . GLY B 1 2 ? 1.851 -11.625 -9.891 1 91.62 2 GLY B N 1
ATOM 715 C CA . GLY B 1 2 ? 1.115 -11.32 -8.672 1 91.62 2 GLY B CA 1
ATOM 716 C C . GLY B 1 2 ? 0.548 -9.914 -8.656 1 91.62 2 GLY B C 1
ATOM 717 O O . GLY B 1 2 ? 1.188 -8.977 -9.133 1 91.62 2 GLY B O 1
ATOM 718 N N . THR B 1 3 ? -0.712 -9.773 -8.18 1 95 3 THR B N 1
ATOM 719 C CA . THR B 1 3 ? -1.378 -8.484 -8.078 1 95 3 THR B CA 1
ATOM 720 C C . THR B 1 3 ? -1.125 -7.848 -6.711 1 95 3 THR B C 1
ATOM 722 O O . THR B 1 3 ? -1.214 -8.523 -5.684 1 95 3 THR B O 1
ATOM 725 N N . PHE B 1 4 ? -0.821 -6.582 -6.75 1 95.75 4 PHE B N 1
ATOM 726 C CA . PHE B 1 4 ? -0.605 -5.801 -5.539 1 95.75 4 PHE B CA 1
ATOM 727 C C . PHE B 1 4 ? -1.482 -4.555 -5.535 1 95.75 4 PHE B C 1
ATOM 729 O O . PHE B 1 4 ? -1.467 -3.775 -6.488 1 95.75 4 PHE B O 1
ATOM 736 N N . LEU B 1 5 ? -2.199 -4.383 -4.477 1 97.69 5 LEU B N 1
ATOM 737 C CA . LEU B 1 5 ? -3.207 -3.33 -4.422 1 97.69 5 LEU B CA 1
ATOM 738 C C . LEU B 1 5 ? -2.934 -2.373 -3.268 1 97.69 5 LEU B C 1
ATOM 740 O O . LEU B 1 5 ? -2.527 -2.801 -2.184 1 97.69 5 LEU B O 1
ATOM 744 N N . SER B 1 6 ? -3.07 -1.089 -3.473 1 97.56 6 SER B N 1
ATOM 745 C CA . SER B 1 6 ? -2.996 -0.039 -2.461 1 97.56 6 SER B CA 1
ATOM 746 C C . SER B 1 6 ? -4.316 0.715 -2.35 1 97.56 6 SER B C 1
ATOM 748 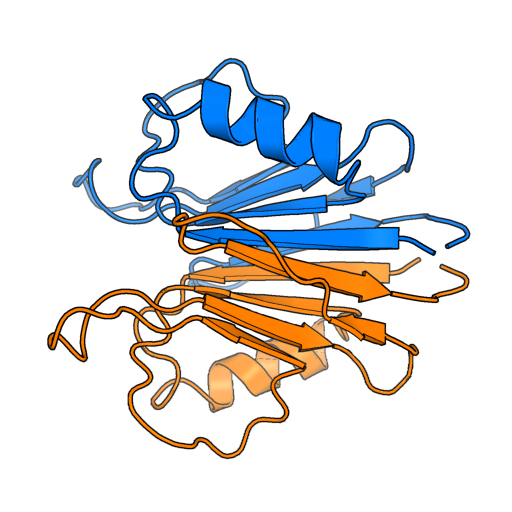O O . SER B 1 6 ? -4.906 1.096 -3.363 1 97.56 6 SER B O 1
ATOM 750 N N . TRP B 1 7 ? -4.785 0.935 -1.109 1 97.06 7 TRP B N 1
ATOM 751 C CA . TRP B 1 7 ? -6.07 1.603 -0.916 1 97.06 7 TRP B CA 1
ATOM 752 C C . TRP B 1 7 ? -6.031 2.508 0.31 1 97.06 7 TRP B C 1
ATOM 754 O O . TRP B 1 7 ? -5.805 2.041 1.429 1 97.06 7 TRP B O 1
ATOM 764 N N . ASN B 1 8 ? -6.145 3.803 0.105 1 95.31 8 ASN B N 1
ATOM 765 C CA . ASN B 1 8 ? -6.484 4.688 1.214 1 95.31 8 ASN B CA 1
ATOM 766 C C . ASN B 1 8 ? -7.961 4.586 1.584 1 95.31 8 ASN B C 1
ATOM 768 O O . ASN B 1 8 ? -8.812 5.207 0.946 1 95.31 8 ASN B O 1
ATOM 772 N N . CYS B 1 9 ? -8.273 3.934 2.654 1 94.88 9 CYS B N 1
ATOM 773 C CA . CYS B 1 9 ? -9.656 3.525 2.885 1 94.88 9 CYS B CA 1
ATOM 774 C C . CYS B 1 9 ? -10.359 4.492 3.83 1 94.88 9 CYS B C 1
ATOM 776 O O . CYS B 1 9 ? -11.586 4.477 3.941 1 94.88 9 CYS B O 1
ATOM 778 N N . ARG B 1 10 ? -9.672 5.344 4.516 1 91.19 10 ARG B N 1
ATOM 779 C CA . ARG B 1 10 ? -10.266 6.312 5.434 1 91.19 10 ARG B CA 1
ATOM 780 C C . ARG B 1 10 ? -11.266 5.641 6.371 1 91.19 10 ARG B C 1
ATOM 782 O O . ARG B 1 10 ? -12.406 6.082 6.488 1 91.19 10 ARG B O 1
ATOM 789 N N . GLY B 1 11 ? -10.797 4.699 7.047 1 93.25 11 GLY B N 1
ATOM 790 C CA . GLY B 1 11 ? -11.633 3.918 7.949 1 93.25 11 GLY B CA 1
ATOM 791 C C . GLY B 1 11 ? -12.062 2.59 7.359 1 93.25 11 GLY B C 1
ATOM 792 O O . GLY B 1 11 ? -12.992 2.537 6.551 1 93.25 11 GLY B O 1
ATOM 793 N N . ILE B 1 12 ? -11.555 1.478 7.855 1 94.81 12 ILE B N 1
ATOM 794 C CA . ILE B 1 12 ? -11.742 0.189 7.195 1 94.81 12 ILE B CA 1
ATOM 795 C C . ILE B 1 12 ? -12.961 -0.519 7.781 1 94.81 12 ILE B C 1
ATOM 797 O O . ILE B 1 12 ? -13.57 -1.36 7.121 1 94.81 12 ILE B O 1
ATOM 801 N N . ARG B 1 13 ? -13.352 -0.199 8.953 1 93.19 13 ARG B N 1
ATOM 802 C CA . ARG B 1 13 ? -14.391 -0.954 9.648 1 93.19 13 ARG B CA 1
ATOM 803 C C . ARG B 1 13 ? -15.711 -0.897 8.883 1 93.19 13 ARG B C 1
ATOM 805 O O . ARG B 1 13 ? -16.438 -1.891 8.82 1 93.19 13 ARG B O 1
ATOM 812 N N . SER B 1 14 ? -16.031 0.215 8.391 1 93.88 14 SER B N 1
ATOM 813 C CA . SER B 1 14 ? -17.312 0.365 7.695 1 93.88 14 SER B CA 1
ATOM 814 C C . SER B 1 14 ? -17.188 -0.067 6.234 1 93.88 14 SER B C 1
ATOM 816 O O . SER B 1 14 ? -18.156 0.017 5.477 1 93.88 14 SER B O 1
ATOM 818 N N . LYS B 1 15 ? -16.062 -0.569 5.855 1 96.5 15 LYS B N 1
ATOM 819 C CA . LYS B 1 15 ? -15.836 -0.825 4.438 1 96.5 15 LYS B CA 1
ATOM 820 C C . LYS B 1 15 ? -15.352 -2.254 4.207 1 96.5 15 LYS B C 1
ATOM 822 O O . LYS B 1 15 ? -14.578 -2.514 3.283 1 96.5 15 LYS B O 1
ATOM 827 N N . LEU B 1 16 ? -15.75 -3.107 5.004 1 95.69 16 LEU B N 1
ATOM 828 C CA . LEU B 1 16 ? -15.312 -4.496 4.914 1 95.69 16 LEU B CA 1
ATOM 829 C C . LEU B 1 16 ? -15.875 -5.164 3.662 1 95.69 16 LEU B C 1
ATOM 831 O O . LEU B 1 16 ? -15.227 -6.035 3.076 1 95.69 16 LEU B O 1
ATOM 835 N N . GLN B 1 17 ? -17.062 -4.691 3.246 1 97 17 GLN B N 1
ATOM 836 C CA . GLN B 1 17 ? -17.625 -5.258 2.023 1 97 17 GLN B CA 1
ATOM 837 C C . GLN B 1 17 ? -16.828 -4.805 0.797 1 97 17 GLN B C 1
ATOM 839 O O . GLN B 1 17 ? -16.625 -5.586 -0.136 1 97 17 GLN B O 1
ATOM 844 N N . ASP B 1 18 ? -16.484 -3.594 0.792 1 97.44 18 ASP B N 1
ATOM 845 C CA . ASP B 1 18 ? -15.625 -3.102 -0.282 1 97.44 18 ASP B CA 1
ATOM 846 C C . ASP B 1 18 ? -14.312 -3.883 -0.336 1 97.44 18 ASP B C 1
ATOM 848 O O . ASP B 1 18 ? -13.844 -4.246 -1.417 1 97.44 18 ASP B O 1
ATOM 852 N N . LEU B 1 19 ? -13.789 -4.176 0.797 1 97.25 19 LEU B N 1
ATOM 853 C CA . LEU B 1 19 ? -12.547 -4.938 0.873 1 97.25 19 LEU B CA 1
ATOM 854 C C . LEU B 1 19 ? -12.734 -6.336 0.293 1 97.25 19 LEU B C 1
ATOM 856 O O . LEU B 1 19 ? -11.93 -6.789 -0.523 1 97.25 19 LEU B O 1
ATOM 860 N N . LYS B 1 20 ? -13.742 -6.918 0.711 1 96.56 20 LYS B N 1
ATOM 861 C CA . LYS B 1 20 ? -14.031 -8.25 0.196 1 96.56 20 LYS B CA 1
ATOM 862 C C . LYS B 1 20 ? -14.203 -8.234 -1.32 1 96.56 20 LYS B C 1
ATOM 864 O O . LYS B 1 20 ? -13.75 -9.148 -2.014 1 96.56 20 LYS B O 1
ATOM 869 N N . GLY B 1 21 ? -14.883 -7.227 -1.803 1 96.88 21 GLY B N 1
ATOM 870 C CA . GLY B 1 21 ? -15.039 -7.074 -3.24 1 96.88 21 GLY B CA 1
ATOM 871 C C . GLY B 1 21 ? -13.711 -6.984 -3.975 1 96.88 21 GLY B C 1
ATOM 872 O O . GLY B 1 21 ? -13.516 -7.648 -4.996 1 96.88 21 GLY B O 1
ATOM 873 N N . LEU B 1 22 ? -12.836 -6.172 -3.469 1 96.88 22 LEU B N 1
ATOM 874 C CA . LEU B 1 22 ? -11.516 -6.023 -4.07 1 96.88 22 LEU B CA 1
ATOM 875 C C . LEU B 1 22 ? -10.773 -7.352 -4.086 1 96.88 22 LEU B C 1
ATOM 877 O O . LEU B 1 22 ? -10.148 -7.707 -5.086 1 96.88 22 LEU B O 1
ATOM 881 N N . ILE B 1 23 ? -10.828 -8.078 -3.012 1 96.31 23 ILE B N 1
ATOM 882 C CA . ILE B 1 23 ? -10.141 -9.352 -2.889 1 96.31 23 ILE B CA 1
ATOM 883 C C . ILE B 1 23 ? -10.711 -10.352 -3.896 1 96.31 23 ILE B C 1
ATOM 885 O O . ILE B 1 23 ? -9.953 -11.039 -4.594 1 96.31 23 ILE B O 1
ATOM 889 N N . ASN B 1 24 ? -11.977 -10.359 -3.998 1 96.44 24 ASN B N 1
ATOM 890 C CA . ASN B 1 24 ? -12.625 -11.328 -4.875 1 96.44 24 ASN B CA 1
ATOM 891 C C . ASN B 1 24 ? -12.352 -11.031 -6.344 1 96.44 24 ASN B C 1
ATOM 893 O O . ASN B 1 24 ? -12.164 -11.945 -7.148 1 96.44 24 ASN B O 1
ATOM 897 N N . ILE B 1 25 ? -12.352 -9.797 -6.695 1 96 25 ILE B N 1
ATOM 898 C CA . ILE B 1 25 ? -12.219 -9.398 -8.094 1 96 25 ILE B CA 1
ATOM 899 C C . ILE B 1 25 ? -10.766 -9.531 -8.531 1 96 25 ILE B C 1
ATOM 901 O O . ILE B 1 25 ? -10.484 -10.008 -9.641 1 96 25 ILE B O 1
ATOM 905 N N . PHE B 1 26 ? -9.836 -9.188 -7.695 1 95.62 26 PHE B N 1
ATOM 906 C CA . PHE B 1 26 ? -8.469 -9.031 -8.172 1 95.62 26 PHE B CA 1
ATOM 907 C C . PHE B 1 26 ? -7.574 -10.133 -7.617 1 95.62 26 PHE B C 1
ATOM 909 O O . PHE B 1 26 ? -6.453 -10.328 -8.094 1 95.62 26 PHE B O 1
ATOM 916 N N . ASN B 1 27 ? -7.996 -10.859 -6.602 1 95.12 27 ASN B N 1
ATOM 917 C CA . ASN B 1 27 ? -7.23 -11.93 -5.973 1 95.12 27 ASN B CA 1
ATOM 918 C C . ASN B 1 27 ? -5.781 -11.516 -5.727 1 95.12 27 ASN B C 1
ATOM 920 O O . ASN B 1 27 ? -4.855 -12.195 -6.168 1 95.12 27 ASN B O 1
ATOM 924 N N . PRO B 1 28 ? -5.602 -10.469 -4.98 1 96.19 28 PRO B N 1
ATOM 925 C CA . PRO B 1 28 ? -4.25 -9.922 -4.844 1 96.19 28 PRO B CA 1
ATOM 926 C C . PRO B 1 28 ? -3.354 -10.781 -3.953 1 96.19 28 PRO B C 1
ATOM 928 O O . PRO B 1 28 ? -3.848 -11.477 -3.061 1 96.19 28 PRO B O 1
ATOM 931 N N . VAL B 1 29 ? -2.055 -10.656 -4.242 1 94.25 29 VAL B N 1
ATOM 932 C CA . VAL B 1 29 ? -1.048 -11.242 -3.363 1 94.25 29 VAL B CA 1
ATOM 933 C C . VAL B 1 29 ? -1.002 -10.469 -2.045 1 94.25 29 VAL B C 1
ATOM 935 O O . VAL B 1 29 ? -0.967 -11.07 -0.969 1 94.25 29 VAL B O 1
ATOM 938 N N . CYS B 1 30 ? -1.059 -9.133 -2.195 1 94.5 30 CYS B N 1
ATOM 939 C CA . CYS B 1 30 ? -1.026 -8.227 -1.054 1 94.5 30 CYS B CA 1
ATOM 940 C C . CYS B 1 30 ? -1.986 -7.059 -1.256 1 94.5 30 CYS B C 1
ATOM 942 O O . CYS B 1 30 ? -2.133 -6.559 -2.371 1 94.5 30 CYS B O 1
ATOM 944 N N . ILE B 1 31 ? -2.596 -6.656 -0.171 1 97.31 31 ILE B N 1
ATOM 945 C CA . ILE B 1 31 ? -3.34 -5.402 -0.131 1 97.31 31 ILE B CA 1
ATOM 946 C C . ILE B 1 31 ? -2.785 -4.508 0.975 1 97.31 31 ILE B C 1
ATOM 948 O O . ILE B 1 31 ? -2.686 -4.926 2.131 1 97.31 31 ILE B O 1
ATOM 952 N N . GLU B 1 32 ? -2.42 -3.367 0.578 1 97.25 32 GLU B N 1
ATOM 953 C CA . GLU B 1 32 ? -1.965 -2.365 1.538 1 97.25 32 GLU B CA 1
ATOM 954 C C . GLU B 1 32 ? -3.059 -1.341 1.828 1 97.25 32 GLU B C 1
ATOM 956 O O . GLU B 1 32 ? -3.562 -0.688 0.912 1 97.25 32 GLU B O 1
ATOM 961 N N . LEU B 1 33 ? -3.418 -1.222 3.033 1 96.19 33 LEU B N 1
ATOM 962 C CA . LEU B 1 33 ? -4.461 -0.301 3.475 1 96.19 33 LEU B CA 1
ATOM 963 C C . LEU B 1 33 ? -3.865 0.838 4.297 1 96.19 33 LEU B C 1
ATOM 965 O O . LEU B 1 33 ? -3.01 0.61 5.152 1 96.19 33 LEU B O 1
ATOM 969 N N . GLU B 1 34 ? -4.262 2.012 4.012 1 93.5 34 GLU B N 1
ATOM 970 C CA . GLU B 1 34 ? -3.873 3.164 4.816 1 93.5 34 GLU B CA 1
ATOM 971 C C . GLU B 1 34 ? -5.098 3.904 5.348 1 93.5 34 GLU B C 1
ATOM 973 O O . GLU B 1 34 ? -6.207 3.729 4.836 1 93.5 34 GLU B O 1
ATOM 978 N N . GLU B 1 35 ? -4.887 4.754 6.406 1 92.06 35 GLU B N 1
ATOM 979 C CA . GLU B 1 35 ? -5.957 5.402 7.16 1 92.06 35 GLU B CA 1
ATOM 980 C C . GLU B 1 35 ? -7.012 4.391 7.602 1 92.06 35 GLU B C 1
ATOM 982 O O . GLU B 1 35 ? -8.203 4.578 7.355 1 92.06 35 GLU B O 1
ATOM 987 N N . THR B 1 36 ? -6.578 3.396 8.227 1 93.06 36 THR B N 1
ATOM 988 C CA . THR B 1 36 ? -7.48 2.332 8.656 1 93.06 36 THR B CA 1
ATOM 989 C C . THR B 1 36 ? -8.328 2.785 9.836 1 93.06 36 THR B C 1
ATOM 991 O O . THR B 1 36 ? -9.422 2.25 10.062 1 93.06 36 THR B O 1
ATOM 994 N N . PHE B 1 37 ? -7.832 3.768 10.609 1 90.19 37 PHE B N 1
ATOM 995 C CA . PHE B 1 37 ? -8.5 4.332 11.773 1 90.19 37 PHE B CA 1
ATOM 996 C C . PHE B 1 37 ? -8.734 3.264 12.836 1 90.19 37 PHE B C 1
ATOM 998 O O . PHE B 1 37 ? -9.695 3.346 13.609 1 90.19 37 PHE B O 1
ATOM 1005 N N . LEU B 1 38 ? -7.871 2.283 12.805 1 87.56 38 LEU B N 1
ATOM 1006 C CA . LEU B 1 38 ? -8.047 1.181 13.742 1 87.56 38 LEU B CA 1
ATOM 1007 C C . LEU B 1 38 ? -7.473 1.533 15.109 1 87.56 38 LEU B C 1
ATOM 1009 O O . LEU B 1 38 ? -6.422 2.174 15.203 1 87.56 38 LEU B O 1
ATOM 1013 N N . SER B 1 39 ? -8.203 1.273 16.156 1 81.69 39 SER B N 1
ATOM 1014 C CA . SER B 1 39 ? -7.719 1.424 17.531 1 81.69 39 SER B CA 1
ATOM 1015 C C . SER B 1 39 ? -7.828 0.114 18.297 1 81.69 39 SER B C 1
ATOM 1017 O O . SER B 1 39 ? -7.379 0.023 19.438 1 81.69 39 SER B O 1
ATOM 1019 N N . SER B 1 40 ? -8.5 -0.792 17.719 1 82 40 SER B N 1
ATOM 1020 C CA . SER B 1 40 ? -8.719 -2.084 18.359 1 82 40 SER B CA 1
ATOM 1021 C C . SER B 1 40 ? -8.633 -3.225 17.344 1 82 40 SER B C 1
ATOM 1023 O O . SER B 1 40 ? -8.297 -3.006 16.188 1 82 40 SER B O 1
ATOM 1025 N N . THR B 1 41 ? -8.992 -4.395 17.891 1 81.94 41 THR B N 1
ATOM 1026 C CA . THR B 1 41 ? -8.938 -5.578 17.031 1 81.94 41 THR B CA 1
ATOM 1027 C C . THR B 1 41 ? -10.078 -5.57 16.016 1 81.94 41 THR B C 1
ATOM 1029 O O . THR B 1 41 ? -11.133 -4.984 16.266 1 81.94 41 THR B O 1
ATOM 1032 N N . ILE B 1 42 ? -9.703 -6.027 14.859 1 83.81 42 ILE B N 1
ATOM 1033 C CA . ILE B 1 42 ? -10.688 -6.223 13.805 1 83.81 42 ILE B CA 1
ATOM 1034 C C . ILE B 1 42 ? -10.586 -7.645 13.258 1 83.81 42 ILE B C 1
ATOM 1036 O O . ILE B 1 42 ? -9.523 -8.273 13.344 1 83.81 42 ILE B O 1
ATOM 1040 N N . PRO B 1 43 ? -11.711 -8.109 12.719 1 84.31 43 PRO B N 1
ATOM 1041 C CA . PRO B 1 43 ? -11.688 -9.477 12.195 1 84.31 43 PRO B CA 1
ATOM 1042 C C . PRO B 1 43 ? -11.016 -9.57 10.828 1 84.31 43 PRO B C 1
ATOM 1044 O O . PRO B 1 43 ? -11.633 -10.023 9.859 1 84.31 43 PRO B O 1
ATOM 1047 N N . LEU B 1 44 ? -9.953 -9.094 10.672 1 87.62 44 LEU B N 1
ATOM 1048 C CA . LEU B 1 44 ? -9.117 -9.219 9.477 1 87.62 44 LEU B CA 1
ATOM 1049 C C . LEU B 1 44 ? -7.777 -9.859 9.82 1 87.62 44 LEU B C 1
ATOM 1051 O O . LEU B 1 44 ? -7.242 -9.648 10.906 1 87.62 44 LEU B O 1
ATOM 1055 N N . LYS B 1 45 ? -7.375 -10.719 8.922 1 87.81 45 LYS B N 1
ATOM 1056 C CA . LYS B 1 45 ? -6.043 -11.297 9.086 1 87.81 45 LYS B CA 1
ATOM 1057 C C . LYS B 1 45 ? -4.961 -10.344 8.586 1 87.81 45 LYS B C 1
ATOM 1059 O O . LYS B 1 45 ? -4.473 -10.477 7.461 1 87.81 45 LYS B O 1
ATOM 1064 N N . LEU B 1 46 ? -4.625 -9.445 9.445 1 88.88 46 LEU B N 1
ATOM 1065 C CA . LEU B 1 46 ? -3.588 -8.477 9.117 1 88.88 46 LEU B CA 1
ATOM 1066 C C . LEU B 1 46 ? -2.201 -9.086 9.297 1 88.88 46 LEU B C 1
ATOM 1068 O O . LEU B 1 46 ? -1.891 -9.625 10.359 1 88.88 46 LEU B O 1
ATOM 1072 N N . ARG B 1 47 ? -1.403 -8.953 8.297 1 93.12 47 ARG B N 1
ATOM 1073 C CA . ARG B 1 47 ? -0.05 -9.492 8.383 1 93.12 47 ARG B CA 1
ATOM 1074 C C . ARG B 1 47 ? 0.851 -8.578 9.203 1 93.12 47 ARG B C 1
ATOM 1076 O O . ARG B 1 47 ? 1.68 -9.047 9.984 1 93.12 47 ARG B O 1
ATOM 1083 N N . VAL B 1 48 ? 0.703 -7.348 9 1 96.06 48 VAL B N 1
ATOM 1084 C CA . VAL B 1 48 ? 1.421 -6.328 9.758 1 96.06 48 VAL B CA 1
ATOM 1085 C C . VAL B 1 48 ? 0.614 -5.031 9.773 1 96.06 48 VAL B C 1
ATOM 1087 O O . VAL B 1 48 ? -0.14 -4.75 8.844 1 96.06 48 VAL B O 1
ATOM 1090 N N . ARG B 1 49 ? 0.767 -4.309 10.875 1 93.75 49 ARG B N 1
ATOM 1091 C CA . ARG B 1 49 ? 0.036 -3.053 11.008 1 93.75 49 ARG B CA 1
ATOM 1092 C C . ARG B 1 49 ? 0.802 -2.064 11.883 1 93.75 49 ARG B C 1
ATOM 1094 O O . ARG B 1 49 ? 1.618 -2.467 12.711 1 93.75 49 ARG B O 1
ATOM 1101 N N . LYS B 1 50 ? 0.623 -0.859 11.625 1 93.38 50 LYS B N 1
ATOM 1102 C CA . LYS B 1 50 ? 1.102 0.245 12.445 1 93.38 50 LYS B CA 1
ATOM 1103 C C . LYS B 1 50 ? 0.028 1.318 12.609 1 93.38 50 LYS B C 1
ATOM 1105 O O . LYS B 1 50 ? -0.365 1.961 11.633 1 93.38 50 LYS B O 1
ATOM 1110 N N . ASP B 1 51 ? -0.381 1.455 13.875 1 89.25 51 ASP B N 1
ATOM 1111 C CA . ASP B 1 51 ? -1.42 2.434 14.18 1 89.25 51 ASP B CA 1
ATOM 1112 C C . ASP B 1 51 ? -0.814 3.803 14.477 1 89.25 51 ASP B C 1
ATOM 1114 O O . ASP B 1 51 ? 0.394 3.918 14.695 1 89.25 51 ASP B O 1
ATOM 1118 N N . THR B 1 52 ? -1.729 4.855 14.406 1 82.31 52 THR B N 1
ATOM 1119 C CA . THR B 1 52 ? -1.282 6.18 14.828 1 82.31 52 THR B CA 1
ATOM 1120 C C . THR B 1 52 ? -1.231 6.27 16.344 1 82.31 52 THR B C 1
ATOM 1122 O O . THR B 1 52 ? -2.029 5.637 17.047 1 82.31 52 THR B O 1
ATOM 1125 N N . ALA B 1 53 ? -0.012 6.719 16.797 1 69.38 53 ALA B N 1
ATOM 1126 C CA . ALA B 1 53 ? 0.14 6.859 18.234 1 69.38 53 ALA B CA 1
ATOM 1127 C C . ALA B 1 53 ? -0.896 7.828 18.797 1 69.38 53 ALA B C 1
ATOM 1129 O O . ALA B 1 53 ? -1.28 7.719 19.969 1 69.38 53 ALA B O 1
ATOM 1130 N N . THR B 1 54 ? -1.145 8.859 17.953 1 60.09 54 THR B N 1
ATOM 1131 C CA . THR B 1 54 ? -1.881 9.922 18.641 1 60.09 54 THR B CA 1
ATOM 1132 C C . THR B 1 54 ? -3.348 9.539 18.812 1 60.09 54 THR B C 1
ATOM 1134 O O . THR B 1 54 ? -3.867 8.703 18.062 1 60.09 54 THR B O 1
ATOM 1137 N N . GLY B 1 55 ? -3.803 9.547 19.938 1 57.03 55 GLY B N 1
ATOM 1138 C CA . GLY B 1 55 ? -5.137 9.469 20.516 1 57.03 55 GLY B CA 1
ATOM 1139 C C . GLY B 1 55 ? -6.238 9.688 19.484 1 57.03 55 GLY B C 1
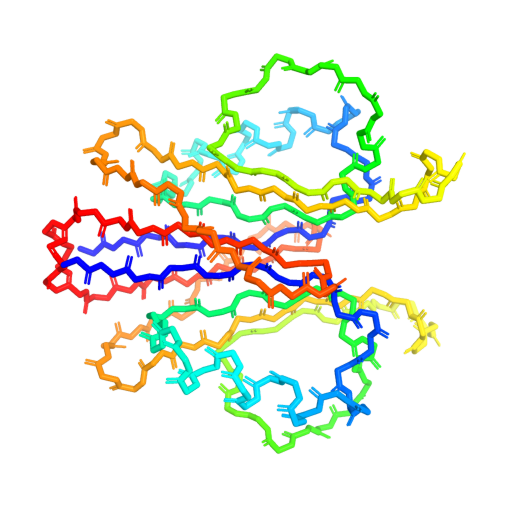ATOM 1140 O O . GLY B 1 55 ? -7.426 9.602 19.828 1 57.03 55 GLY B O 1
ATOM 1141 N N . SER B 1 56 ? -5.805 10.188 18.281 1 60.66 56 SER B N 1
ATOM 1142 C CA . SER B 1 56 ? -6.965 10.383 17.422 1 60.66 56 SER B CA 1
ATOM 1143 C C . SER B 1 56 ? -7.258 9.141 16.594 1 60.66 56 SER B C 1
ATOM 1145 O O . SER B 1 56 ? -6.512 8.812 15.672 1 60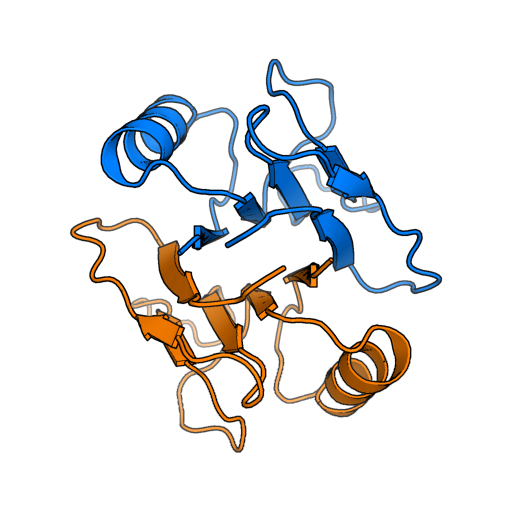.66 56 SER B O 1
ATOM 1147 N N . ASN B 1 57 ? -8.211 8.406 16.969 1 62.88 57 ASN B N 1
ATOM 1148 C CA . ASN B 1 57 ? -8.68 7.156 16.391 1 62.88 57 ASN B CA 1
ATOM 1149 C C . ASN B 1 57 ? -9.234 7.375 14.984 1 62.88 57 ASN B C 1
ATOM 1151 O O . ASN B 1 57 ? -9.586 6.414 14.297 1 62.88 57 ASN B O 1
ATOM 1155 N N . HIS B 1 58 ? -9.188 8.633 14.578 1 71.69 58 HIS B N 1
ATOM 1156 C CA . HIS B 1 58 ? -9.758 8.898 13.258 1 71.69 58 HIS B CA 1
ATOM 1157 C C . HIS B 1 58 ? -8.703 9.445 12.305 1 71.69 58 HIS B C 1
ATOM 1159 O O . HIS B 1 58 ? -8.992 10.344 11.508 1 71.69 58 HIS B O 1
ATOM 1165 N N . SER B 1 59 ? -7.539 9.031 12.711 1 77.31 59 SER B N 1
ATOM 1166 C CA . SER B 1 59 ? -6.512 9.539 11.805 1 77.31 59 SER B CA 1
ATOM 1167 C C . SER B 1 59 ? -5.406 8.508 11.594 1 77.31 59 SER B C 1
ATOM 1169 O O . SER B 1 59 ? -5.02 7.801 12.531 1 77.31 59 SER B O 1
ATOM 1171 N N . GLY B 1 60 ? -5.184 8.164 10.398 1 86.06 60 GLY B N 1
ATOM 1172 C CA . GLY B 1 60 ? -3.979 7.426 10.047 1 86.06 60 GLY B CA 1
ATOM 1173 C C . GLY B 1 60 ? -4.133 5.926 10.195 1 86.06 60 GLY B C 1
ATOM 1174 O O . GLY B 1 60 ? -5.219 5.383 9.984 1 86.06 60 GLY B O 1
ATOM 1175 N N . GLY B 1 61 ? -2.961 5.211 10.383 1 92.25 61 GLY B N 1
ATOM 1176 C CA . GLY B 1 61 ? -2.893 3.76 10.453 1 92.25 61 GLY B CA 1
ATOM 1177 C C . GLY B 1 61 ? -2.611 3.109 9.117 1 92.25 61 GLY B C 1
ATOM 1178 O O . GLY B 1 61 ? -3.174 3.512 8.094 1 92.25 61 GLY B O 1
ATOM 1179 N N . VAL B 1 62 ? -1.72 2.152 9.125 1 95.31 62 VAL B N 1
ATOM 1180 C CA . VAL B 1 62 ? -1.355 1.407 7.922 1 95.31 62 VAL B CA 1
ATOM 1181 C C . VAL B 1 62 ? -1.299 -0.086 8.234 1 95.31 62 VAL B C 1
ATOM 1183 O O . VAL B 1 62 ? -0.927 -0.479 9.344 1 95.31 62 VAL B O 1
ATOM 1186 N N . CYS B 1 63 ? -1.764 -0.902 7.27 1 95.94 63 CYS B N 1
ATOM 1187 C CA . CYS B 1 63 ? -1.616 -2.344 7.441 1 95.94 63 CYS B CA 1
ATOM 1188 C C . CYS B 1 63 ? -1.493 -3.045 6.094 1 95.94 63 CYS B C 1
ATOM 1190 O O . CYS B 1 63 ? -1.802 -2.459 5.055 1 95.94 63 CYS B O 1
ATOM 1192 N N . ILE B 1 64 ? -0.976 -4.238 6.141 1 97.56 64 ILE B N 1
ATOM 1193 C CA . ILE B 1 64 ? -0.856 -5.086 4.957 1 97.56 64 ILE B CA 1
ATOM 1194 C C . ILE B 1 64 ? -1.552 -6.422 5.207 1 97.56 64 ILE B C 1
ATOM 1196 O O . ILE B 1 64 ? -1.349 -7.051 6.246 1 97.56 64 ILE B O 1
ATOM 1200 N N . LEU B 1 65 ? -2.385 -6.738 4.293 1 96.94 65 LEU B N 1
ATOM 1201 C CA . LEU B 1 65 ? -2.91 -8.094 4.203 1 96.94 65 LEU B CA 1
ATOM 1202 C C . LEU B 1 65 ? -2.203 -8.883 3.105 1 96.94 65 LEU B C 1
ATOM 1204 O O . LEU B 1 65 ? -1.939 -8.352 2.025 1 96.94 65 LEU 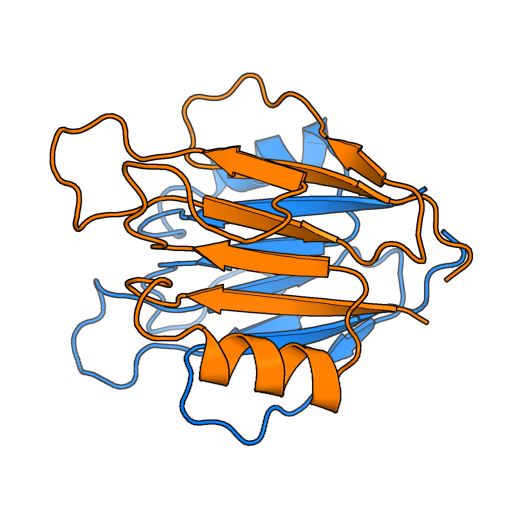B O 1
ATOM 1208 N N . THR B 1 66 ? -1.892 -10.133 3.383 1 95.81 66 THR B N 1
ATOM 1209 C CA . THR B 1 66 ? -1.291 -11 2.371 1 95.81 66 THR B CA 1
ATOM 1210 C C . THR B 1 66 ? -2.121 -12.258 2.174 1 95.81 66 THR B C 1
ATOM 1212 O O . THR B 1 66 ? -2.705 -12.781 3.127 1 95.81 66 THR B O 1
ATOM 1215 N N . SER B 1 67 ? -2.105 -12.695 0.898 1 94.56 67 SER B N 1
ATOM 1216 C CA . SER B 1 67 ? -2.779 -13.953 0.593 1 94.56 67 SER B CA 1
ATOM 1217 C C . SER B 1 67 ? -2.111 -15.125 1.305 1 94.56 67 SER B C 1
ATOM 1219 O O . SER B 1 67 ? -0.883 -15.211 1.352 1 94.56 67 SER B O 1
ATOM 1221 N N . ASN B 1 68 ? -2.969 -16.031 1.773 1 91.62 68 ASN B N 1
ATOM 1222 C CA . ASN B 1 68 ? -2.461 -17.234 2.443 1 91.62 68 ASN B CA 1
ATOM 1223 C C . ASN B 1 68 ? -1.81 -18.188 1.454 1 91.62 68 ASN B C 1
ATOM 1225 O O . ASN B 1 68 ? -1.124 -19.125 1.858 1 91.62 68 ASN B O 1
ATOM 1229 N N . LEU B 1 69 ? -1.941 -17.891 0.273 1 89.94 69 LEU B N 1
ATOM 1230 C CA . LEU B 1 69 ? -1.369 -18.75 -0.753 1 89.94 69 LEU B CA 1
ATOM 1231 C C . LEU B 1 69 ? 0.134 -18.531 -0.876 1 89.94 69 LEU B C 1
ATOM 1233 O O . LEU B 1 69 ? 0.842 -19.344 -1.466 1 89.94 69 LEU B O 1
ATOM 1237 N N . TYR B 1 70 ? 0.582 -17.406 -0.31 1 89.19 70 TYR B N 1
ATOM 1238 C CA . TYR B 1 70 ? 1.992 -17.062 -0.426 1 89.19 70 TYR B CA 1
ATOM 1239 C C . TYR B 1 70 ? 2.611 -16.828 0.947 1 89.19 70 TYR B C 1
ATOM 1241 O O . TYR B 1 70 ? 2.186 -15.938 1.686 1 89.19 70 TYR B O 1
ATOM 1249 N N . PRO B 1 71 ? 3.605 -17.703 1.221 1 92 71 PRO B N 1
ATOM 1250 C CA . PRO B 1 71 ? 4.289 -17.422 2.486 1 92 71 PRO B CA 1
ATOM 1251 C C . PRO B 1 71 ? 4.84 -16 2.566 1 92 71 PRO B C 1
ATOM 1253 O O . PRO B 1 71 ? 5.34 -15.477 1.57 1 92 71 PRO B O 1
ATOM 1256 N N . SER B 1 72 ? 4.613 -15.367 3.697 1 94.25 72 SER B N 1
ATOM 1257 C CA . SER B 1 72 ? 5.098 -14.008 3.893 1 94.25 72 SER B CA 1
ATOM 1258 C C . SER B 1 72 ? 5.57 -13.789 5.328 1 94.25 72 SER B C 1
ATOM 1260 O O . SER B 1 72 ? 5.133 -14.484 6.242 1 94.25 72 SER B O 1
ATOM 1262 N N . THR B 1 73 ? 6.457 -12.859 5.48 1 95.25 73 THR B N 1
ATOM 1263 C CA . THR B 1 73 ? 6.992 -12.508 6.793 1 95.25 73 THR B CA 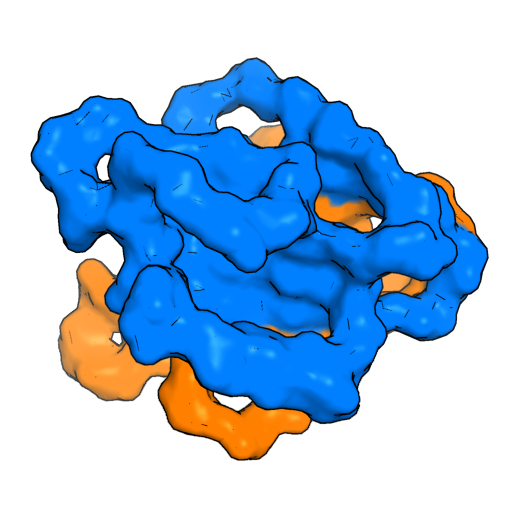1
ATOM 1264 C C . THR B 1 73 ? 7.055 -10.992 6.969 1 95.25 73 THR B C 1
ATOM 1266 O O . THR B 1 73 ? 7.535 -10.281 6.086 1 95.25 73 THR B O 1
ATOM 1269 N N . PRO B 1 74 ? 6.547 -10.555 8.133 1 96.69 74 PRO B N 1
ATOM 1270 C CA . PRO B 1 74 ? 6.707 -9.125 8.383 1 96.69 74 PRO B CA 1
ATOM 1271 C C . PRO B 1 74 ? 8.164 -8.711 8.562 1 96.69 74 PRO B C 1
ATOM 1273 O O . PRO B 1 74 ? 8.961 -9.477 9.117 1 96.69 74 PRO B O 1
ATOM 1276 N N . LEU B 1 75 ? 8.453 -7.535 8.062 1 96.75 75 LEU B N 1
ATOM 1277 C CA . LEU B 1 75 ? 9.773 -6.961 8.289 1 96.75 75 LEU B CA 1
ATOM 1278 C C . LEU B 1 75 ? 9.711 -5.852 9.336 1 96.75 75 LEU B C 1
ATOM 1280 O O . LEU B 1 75 ? 8.758 -5.066 9.352 1 96.75 75 LEU B O 1
ATOM 1284 N N . THR B 1 76 ? 10.68 -5.812 10.188 1 95.06 76 THR B N 1
ATOM 1285 C CA . THR B 1 76 ? 10.781 -4.723 11.148 1 95.06 76 THR B CA 1
ATOM 1286 C C . THR B 1 76 ? 11.445 -3.502 10.523 1 95.06 76 THR B C 1
ATOM 1288 O O . THR B 1 76 ? 12.57 -3.59 10.031 1 95.06 76 THR B O 1
ATOM 1291 N N . LEU B 1 77 ? 10.625 -2.443 10.508 1 94.69 77 LEU B N 1
ATOM 1292 C CA . LEU B 1 77 ? 11.195 -1.187 10.039 1 94.69 77 LEU B CA 1
ATOM 1293 C C . LEU B 1 77 ? 11.68 -0.339 11.211 1 94.69 77 LEU B C 1
ATOM 1295 O O . LEU B 1 77 ? 10.938 -0.122 12.172 1 94.69 77 LEU B O 1
ATOM 1299 N N . HIS B 1 78 ? 12.906 -0.091 11.367 1 93.5 78 HIS B N 1
ATOM 1300 C CA . HIS B 1 78 ? 13.406 0.811 12.398 1 93.5 78 HIS B CA 1
ATOM 1301 C C . HIS B 1 78 ? 13.258 2.268 11.977 1 93.5 78 HIS B C 1
ATOM 1303 O O . HIS B 1 78 ? 14.258 2.943 11.703 1 93.5 78 HIS B O 1
ATOM 1309 N N . THR B 1 79 ? 12 2.691 11.945 1 94.44 79 THR B N 1
ATOM 1310 C CA . THR B 1 79 ? 11.703 4.047 11.5 1 94.44 79 THR B CA 1
ATOM 1311 C C . THR B 1 79 ? 10.477 4.598 12.234 1 94.44 79 THR B C 1
ATOM 1313 O O . THR B 1 79 ? 9.609 3.836 12.664 1 94.44 79 THR B O 1
ATOM 1316 N N . SER B 1 80 ? 10.445 5.895 12.352 1 92.25 80 SER B N 1
ATOM 1317 C CA . SER B 1 80 ? 9.273 6.527 12.945 1 92.25 80 SER B CA 1
ATOM 1318 C C . SER B 1 80 ? 8.188 6.762 11.906 1 92.25 80 SER B C 1
ATOM 1320 O O . SER B 1 80 ? 7.074 7.176 12.242 1 92.25 80 SER B O 1
ATOM 1322 N N . LEU B 1 81 ? 8.477 6.535 10.695 1 94.5 81 LEU B N 1
ATOM 1323 C CA . LEU B 1 81 ? 7.5 6.715 9.625 1 94.5 81 LEU B CA 1
ATOM 1324 C C . LEU B 1 81 ? 6.312 5.773 9.812 1 94.5 81 LEU B C 1
ATOM 1326 O O . LEU B 1 81 ? 6.465 4.676 10.352 1 94.5 81 LEU B O 1
ATOM 1330 N N . GLN B 1 82 ? 5.211 6.203 9.414 1 94.19 82 GLN B N 1
ATOM 1331 C CA . GLN B 1 82 ? 4.066 5.301 9.406 1 94.19 82 GLN B CA 1
ATOM 1332 C C . GLN B 1 82 ? 4.137 4.332 8.227 1 94.19 82 GLN B C 1
ATOM 1334 O O . GLN B 1 82 ? 3.352 4.434 7.285 1 94.19 82 GLN B O 1
ATOM 1339 N N . ALA B 1 83 ? 5.09 3.441 8.328 1 97 83 ALA B N 1
ATOM 1340 C CA . ALA B 1 83 ? 5.398 2.496 7.258 1 97 83 ALA B CA 1
ATOM 1341 C C . ALA B 1 83 ? 5.52 1.074 7.801 1 97 83 ALA B C 1
ATOM 1343 O O . ALA B 1 83 ? 5.973 0.869 8.93 1 97 83 ALA B O 1
ATOM 1344 N N . VAL B 1 84 ? 5.047 0.158 7.004 1 97.94 84 VAL B N 1
ATOM 1345 C CA . VAL B 1 84 ? 5.203 -1.261 7.309 1 97.94 84 VAL B CA 1
ATOM 1346 C C . VAL B 1 84 ? 5.664 -2.008 6.059 1 97.94 84 VAL B C 1
ATOM 1348 O O . VAL B 1 84 ? 5.562 -1.486 4.941 1 97.94 84 VAL B O 1
ATOM 1351 N N . ALA B 1 85 ? 6.199 -3.23 6.266 1 97.88 85 ALA B N 1
ATOM 1352 C CA . ALA B 1 85 ? 6.707 -3.996 5.129 1 97.88 85 ALA B CA 1
ATOM 1353 C C . ALA B 1 85 ? 6.574 -5.496 5.379 1 97.88 85 ALA B C 1
ATOM 1355 O O . ALA B 1 85 ? 6.582 -5.945 6.527 1 97.88 85 ALA B O 1
ATOM 1356 N N . VAL B 1 86 ? 6.48 -6.191 4.289 1 96.94 86 VAL B N 1
ATOM 1357 C CA . VAL B 1 86 ? 6.457 -7.648 4.324 1 96.94 86 VAL B CA 1
ATOM 1358 C C . VAL B 1 86 ? 7.355 -8.203 3.223 1 96.94 86 VAL B C 1
ATOM 1360 O O . VAL B 1 86 ? 7.57 -7.555 2.197 1 96.94 86 VAL B O 1
ATOM 1363 N N . GLN B 1 87 ? 7.91 -9.352 3.543 1 95.12 87 GLN B N 1
ATOM 1364 C CA . GLN B 1 87 ? 8.578 -10.164 2.533 1 95.12 87 GLN B CA 1
ATOM 1365 C C . GLN B 1 87 ? 7.691 -11.312 2.076 1 95.12 87 GLN B C 1
ATOM 1367 O O . GLN B 1 87 ? 7.191 -12.086 2.9 1 95.12 87 GLN B O 1
ATOM 1372 N N . VAL B 1 88 ? 7.477 -11.352 0.795 1 92.75 88 VAL B N 1
ATOM 1373 C CA . VAL B 1 88 ? 6.629 -12.398 0.237 1 92.75 88 VAL B CA 1
ATOM 1374 C C . VAL B 1 88 ? 7.484 -13.375 -0.564 1 92.75 88 VAL B C 1
ATOM 1376 O O . VAL B 1 88 ? 8.344 -12.969 -1.343 1 92.75 88 VAL B O 1
ATOM 1379 N N . HIS B 1 89 ? 7.234 -14.711 -0.231 1 87.06 89 HIS B N 1
ATOM 1380 C CA . HIS B 1 89 ? 7.867 -15.781 -0.995 1 87.06 89 HIS B CA 1
ATOM 1381 C C . HIS B 1 89 ? 6.926 -16.328 -2.059 1 87.06 89 HIS B C 1
ATOM 1383 O O . HIS B 1 89 ? 6.043 -17.141 -1.756 1 87.06 89 HIS B O 1
ATOM 1389 N N . ALA B 1 90 ? 6.902 -15.695 -3.17 1 74.38 90 ALA B N 1
ATOM 1390 C CA . ALA B 1 90 ? 6.004 -16.156 -4.223 1 74.38 90 ALA B CA 1
ATOM 1391 C C . ALA B 1 90 ? 6.762 -16.406 -5.52 1 74.38 90 ALA B C 1
ATOM 1393 O O . ALA B 1 90 ? 7.723 -15.703 -5.836 1 74.38 90 ALA B O 1
ATOM 1394 N N . GLU B 1 91 ? 6.66 -17.641 -6.023 1 66.69 91 GLU B N 1
ATOM 1395 C CA . GLU B 1 91 ? 7.051 -17.828 -7.418 1 66.69 91 GLU B CA 1
ATOM 1396 C C . GLU B 1 91 ? 6.145 -17.047 -8.359 1 66.69 91 GLU B C 1
ATOM 1398 O O . GLU B 1 91 ? 5.02 -17.469 -8.641 1 66.69 91 GLU B O 1
ATOM 1403 N N . LEU B 1 92 ? 6.328 -15.805 -8.352 1 60.69 92 LEU B N 1
ATOM 1404 C CA . LEU B 1 92 ? 5.414 -15.023 -9.172 1 60.69 92 LEU B CA 1
ATOM 1405 C C . LEU B 1 92 ? 5.914 -14.938 -10.617 1 60.69 92 LEU B C 1
ATOM 1407 O O . LEU B 1 92 ? 7.121 -14.984 -10.859 1 60.69 92 LEU B O 1
#

InterPro domains:
  IPR036691 Endonuclease/exonuclease/phosphatase superfamily [G3DSA:3.60.10.10] (3-91)

Nearest PDB structures (foldseek):
  6fke-assembly1_A  TM=7.127E-01  e=3.339E-02  Neisseria meningitidis MC58
  7cd5-assembly1_A  TM=7.164E-01  e=2.929E-02  Mus musculus
  5cfe-assembly1_A  TM=7.232E-01  e=4.950E-02  Bacillus subtilis subsp. subtilis str. 168
  6lpm-assembly1_A  TM=5.946E-01  e=5.286E-02  Deinococcus radiodurans
  6c15-assembly1_A  TM=2.764E-01  e=3.757E+00  Homo sapiens

Secondary structure (DSSP, 8-state):
-EEEEEEE-S-SGGGHHHHHHHHHHH--SEEEEE-----S--SS-EEEEE--SSS-TTS--EEEEE-TTS-EEEE---SSSSEEEEEE----/-EEEEEEE-S-SGGGHHHHHHHHHHH--SEEEEE-----S--SS--SEEE--SSS-TTS--EEEEE-TTS-EEEE---SSSSEEEEEE----